Protein AF-Q95J66-F1 (afdb_monomer)

Mean predicted aligned error: 5.94 Å

Structure (mmCIF, N/CA/C/O backbone):
data_AF-Q95J66-F1
#
_entry.id   AF-Q95J66-F1
#
loop_
_atom_site.group_PDB
_atom_site.id
_atom_site.type_symbol
_atom_site.label_atom_id
_atom_site.label_alt_id
_atom_site.label_comp_id
_atom_site.label_asym_id
_atom_site.label_entity_id
_atom_site.label_seq_id
_atom_site.pdbx_PDB_ins_code
_atom_site.Cartn_x
_atom_site.Cartn_y
_atom_site.Cartn_z
_atom_site.occupancy
_atom_site.B_iso_or_equiv
_atom_site.auth_seq_id
_atom_site.auth_comp_id
_atom_site.auth_asym_id
_atom_site.auth_atom_id
_atom_site.pdbx_PDB_model_num
ATOM 1 N N . LEU A 1 1 ? 17.573 -0.914 -26.352 1.00 62.12 1 LEU A N 1
ATOM 2 C CA . LEU A 1 1 ? 16.795 0.221 -26.905 1.00 62.12 1 LEU A CA 1
ATOM 3 C C . LEU A 1 1 ? 17.050 1.435 -26.027 1.00 62.12 1 LEU A C 1
ATOM 5 O O . LEU A 1 1 ? 16.938 1.302 -24.814 1.00 62.12 1 LEU A O 1
ATOM 9 N N . ALA A 1 2 ? 17.442 2.569 -26.606 1.00 83.62 2 ALA A N 1
ATOM 10 C CA . ALA A 1 2 ? 17.633 3.803 -25.845 1.00 83.62 2 ALA A CA 1
ATOM 11 C C . ALA A 1 2 ? 16.271 4.420 -25.482 1.00 83.62 2 ALA A C 1
ATOM 13 O O . ALA A 1 2 ? 15.359 4.444 -26.312 1.00 83.62 2 ALA A O 1
ATOM 14 N N . ILE A 1 3 ? 16.127 4.905 -24.247 1.00 89.31 3 ILE A N 1
ATOM 15 C CA . ILE A 1 3 ? 14.929 5.631 -23.809 1.00 89.31 3 ILE A CA 1
ATOM 16 C C . ILE A 1 3 ? 15.025 7.053 -24.365 1.00 89.31 3 ILE A C 1
ATOM 18 O O . ILE A 1 3 ? 16.036 7.718 -24.169 1.00 89.31 3 ILE A O 1
ATOM 22 N N . ARG A 1 4 ? 13.987 7.513 -25.070 1.00 93.88 4 ARG A N 1
ATOM 23 C CA . ARG A 1 4 ? 13.959 8.864 -25.650 1.00 93.88 4 ARG A CA 1
ATOM 24 C C . ARG A 1 4 ? 13.928 9.928 -24.553 1.00 93.88 4 ARG A C 1
ATOM 26 O O . ARG A 1 4 ? 13.134 9.816 -23.618 1.00 93.88 4 ARG A O 1
ATOM 33 N N . ASP A 1 5 ? 14.686 11.006 -24.732 1.00 94.38 5 ASP A N 1
ATOM 34 C CA . ASP A 1 5 ? 14.752 12.111 -23.764 1.00 94.38 5 ASP A CA 1
ATOM 35 C C . ASP A 1 5 ? 13.394 12.768 -23.513 1.00 94.38 5 ASP A C 1
ATOM 37 O O . ASP A 1 5 ? 13.084 13.146 -22.387 1.00 94.38 5 ASP A O 1
ATOM 41 N N . THR A 1 6 ? 12.534 12.836 -24.532 1.00 96.19 6 THR A N 1
ATOM 42 C CA . THR A 1 6 ? 11.164 13.349 -24.390 1.00 96.19 6 THR A CA 1
ATOM 43 C C . THR A 1 6 ? 10.354 12.550 -23.370 1.00 96.19 6 THR A C 1
ATOM 45 O O . THR A 1 6 ? 9.636 13.134 -22.562 1.00 96.19 6 THR A O 1
ATOM 48 N N . PHE A 1 7 ? 10.512 11.224 -23.350 1.00 93.81 7 PHE A N 1
ATOM 49 C CA . PHE A 1 7 ? 9.848 10.354 -22.382 1.00 93.81 7 PHE A CA 1
ATOM 50 C C . PHE A 1 7 ? 10.452 10.500 -20.980 1.00 93.81 7 PHE A C 1
ATOM 52 O O . PHE A 1 7 ? 9.716 10.543 -19.992 1.00 93.81 7 PHE A O 1
ATOM 59 N N . VAL A 1 8 ? 11.781 10.628 -20.882 1.00 94.75 8 VAL A N 1
ATOM 60 C CA . VAL A 1 8 ? 12.471 10.881 -19.605 1.00 94.75 8 VAL A CA 1
ATOM 61 C C . VAL A 1 8 ? 12.013 12.207 -18.997 1.00 94.75 8 VAL A C 1
ATOM 63 O O . VAL A 1 8 ? 11.650 12.248 -17.822 1.00 94.75 8 VAL A O 1
ATOM 66 N N . ASN A 1 9 ? 11.979 13.273 -19.795 1.00 96.56 9 ASN A N 1
ATOM 67 C CA . ASN A 1 9 ? 11.576 14.603 -19.350 1.00 96.56 9 ASN A CA 1
ATOM 68 C C . ASN A 1 9 ? 10.106 14.625 -18.921 1.00 96.56 9 ASN A C 1
ATOM 70 O O . ASN A 1 9 ? 9.810 15.079 -17.819 1.00 96.56 9 ASN A O 1
ATOM 74 N N . ALA A 1 10 ? 9.202 14.045 -19.717 1.00 96.31 10 ALA A N 1
ATOM 75 C CA . ALA A 1 10 ? 7.792 13.934 -19.344 1.00 96.31 10 ALA A CA 1
ATOM 76 C C . ALA A 1 10 ? 7.600 13.152 -18.033 1.00 96.31 10 ALA A C 1
ATOM 78 O O . ALA A 1 10 ? 6.841 13.580 -17.166 1.00 96.31 10 ALA A O 1
ATOM 79 N N . SER A 1 11 ? 8.333 12.048 -17.847 1.00 95.44 11 SER A N 1
ATOM 80 C CA . SER A 1 11 ? 8.263 11.235 -16.624 1.00 95.44 11 SER A CA 1
ATOM 81 C C . SER A 1 11 ? 8.688 12.014 -15.376 1.00 95.44 11 SER A C 1
ATOM 83 O O . SER A 1 11 ? 8.063 11.890 -14.317 1.00 95.44 11 SER A O 1
ATOM 85 N N . ARG A 1 12 ? 9.727 12.849 -15.506 1.00 95.50 12 ARG A N 1
ATOM 86 C CA . ARG A 1 12 ? 10.222 13.700 -14.416 1.00 95.50 12 ARG A CA 1
ATOM 87 C C . ARG A 1 12 ? 9.241 14.816 -14.091 1.00 95.50 12 ARG A C 1
ATOM 89 O O . ARG A 1 12 ? 8.951 15.024 -12.921 1.00 95.50 12 ARG A O 1
ATOM 96 N N . THR A 1 13 ? 8.717 15.502 -15.103 1.00 97.06 13 THR A N 1
ATOM 97 C CA . THR A 1 13 ? 7.819 16.648 -14.910 1.00 97.06 13 THR A CA 1
ATOM 98 C C . THR A 1 13 ? 6.443 16.236 -14.387 1.00 97.06 13 THR A C 1
ATOM 100 O O . THR A 1 13 ? 5.906 16.917 -13.521 1.00 97.06 13 THR A O 1
ATOM 103 N N . LEU A 1 14 ? 5.869 15.139 -14.890 1.00 96.44 14 LEU A N 1
ATOM 104 C CA . LEU A 1 14 ? 4.497 14.737 -14.554 1.00 96.44 14 LEU A CA 1
ATOM 105 C C . LEU A 1 14 ? 4.411 13.848 -13.311 1.00 96.44 14 LEU A C 1
ATOM 107 O O . LEU A 1 14 ? 3.422 13.910 -12.586 1.00 96.44 14 LEU A O 1
ATOM 111 N N . TYR A 1 15 ? 5.427 13.016 -13.068 1.00 93.81 15 TYR A N 1
ATOM 112 C CA . TYR A 1 15 ? 5.373 11.976 -12.034 1.00 93.81 15 TYR A CA 1
ATOM 113 C C . TYR A 1 15 ? 6.523 12.051 -11.027 1.00 93.81 15 TYR A C 1
ATOM 115 O O . TYR A 1 15 ? 6.644 11.160 -10.188 1.00 93.81 15 TYR A O 1
ATOM 123 N N . SER A 1 16 ? 7.400 13.060 -11.118 1.00 92.50 16 SER A N 1
ATOM 124 C CA . SER A 1 16 ? 8.613 13.163 -10.289 1.00 92.50 16 SER A CA 1
ATOM 125 C C . SER A 1 16 ? 9.462 11.885 -10.320 1.00 92.50 16 SER A C 1
ATOM 127 O O . SER A 1 16 ? 10.111 11.520 -9.341 1.00 92.50 16 SER A O 1
ATOM 129 N N . SER A 1 17 ? 9.443 11.178 -11.454 1.00 91.31 17 SER A N 1
ATOM 130 C CA . SER A 1 17 ? 10.071 9.868 -11.619 1.00 91.31 17 SER A CA 1
ATOM 131 C C . SER A 1 17 ? 11.042 9.870 -12.797 1.00 91.31 17 SER A C 1
ATOM 133 O O . SER A 1 17 ? 10.915 10.654 -13.733 1.00 91.31 17 SER A O 1
ATOM 135 N N . SER A 1 18 ? 12.036 8.984 -12.766 1.00 90.69 18 SER A N 1
ATOM 136 C CA . SER A 1 18 ? 12.946 8.779 -13.894 1.00 90.69 18 SER A CA 1
ATOM 137 C C . SER A 1 18 ? 12.903 7.306 -14.291 1.00 90.69 18 SER A C 1
ATOM 139 O O . SER A 1 18 ? 13.129 6.460 -13.418 1.00 90.69 18 SER A O 1
ATOM 141 N N . PRO A 1 19 ? 12.660 6.980 -15.575 1.00 92.88 19 PRO A N 1
ATOM 142 C CA . PRO A 1 19 ? 12.745 5.610 -16.062 1.00 92.88 19 PRO A CA 1
ATOM 143 C C . PRO A 1 19 ? 14.111 5.000 -15.739 1.00 92.88 19 PRO A C 1
ATOM 145 O O . PRO A 1 19 ? 15.133 5.693 -15.776 1.00 92.88 19 PRO A O 1
ATOM 148 N N . ARG A 1 20 ? 14.130 3.701 -15.435 1.00 90.38 20 ARG A N 1
ATOM 149 C CA . ARG A 1 20 ? 15.357 2.926 -15.228 1.00 90.38 20 ARG A CA 1
ATOM 150 C C . ARG A 1 20 ? 15.428 1.800 -16.245 1.00 90.38 20 ARG A C 1
ATOM 152 O O . ARG A 1 20 ? 14.434 1.127 -16.498 1.00 90.38 20 ARG A O 1
ATOM 159 N N . VAL A 1 21 ? 16.609 1.615 -16.823 1.00 91.12 21 VAL A N 1
ATOM 160 C CA . VAL A 1 21 ? 16.875 0.517 -17.753 1.00 91.12 21 VAL A CA 1
ATOM 161 C C . VAL A 1 21 ? 17.044 -0.767 -16.948 1.00 91.12 21 VAL A C 1
ATOM 163 O O . VAL A 1 21 ? 17.803 -0.795 -15.980 1.00 91.12 21 VAL A O 1
ATOM 166 N N . LEU A 1 22 ? 16.324 -1.810 -17.349 1.00 89.88 22 LEU A N 1
ATOM 167 C CA . LEU A 1 22 ? 16.489 -3.155 -16.814 1.00 89.88 22 LEU A CA 1
ATOM 168 C C . LEU A 1 22 ? 17.627 -3.877 -17.547 1.00 89.88 22 LEU A C 1
ATOM 170 O O . LEU A 1 22 ? 17.866 -3.646 -18.733 1.00 89.88 22 LEU A O 1
ATOM 174 N N . SER A 1 23 ? 18.324 -4.753 -16.831 1.00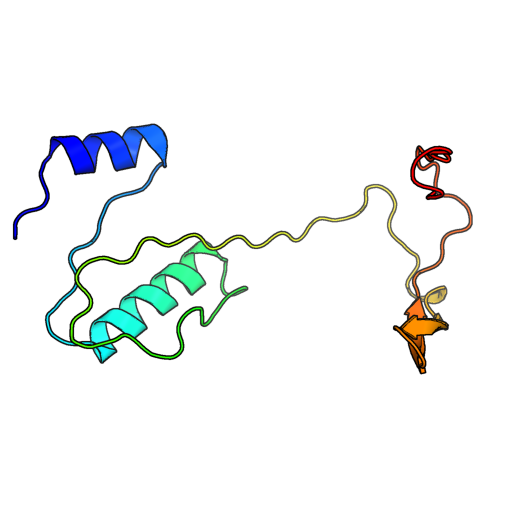 90.19 23 SER A N 1
ATOM 175 C CA . SER A 1 23 ? 19.330 -5.652 -17.399 1.00 90.19 23 SER A CA 1
ATOM 176 C C . SER A 1 23 ? 18.671 -6.851 -18.097 1.00 90.19 23 SER A C 1
ATOM 178 O O . SER A 1 23 ? 17.451 -7.006 -18.077 1.00 90.19 23 SER A O 1
ATOM 180 N N . ASN A 1 24 ? 19.468 -7.735 -18.693 1.00 89.50 24 ASN A N 1
ATOM 181 C CA . ASN A 1 24 ? 18.993 -9.025 -19.207 1.00 89.50 24 ASN A CA 1
ATOM 182 C C . ASN A 1 24 ? 18.869 -10.111 -18.118 1.00 89.50 24 ASN A C 1
ATOM 184 O O . ASN A 1 24 ? 18.463 -11.228 -18.427 1.00 89.50 24 ASN A O 1
ATOM 188 N N . ASN A 1 25 ? 19.217 -9.806 -16.864 1.00 93.56 25 ASN A N 1
ATOM 189 C CA . ASN A 1 25 ? 19.112 -10.727 -15.740 1.00 93.56 25 ASN A CA 1
ATOM 190 C C . ASN A 1 25 ? 17.824 -10.443 -14.953 1.00 93.56 25 ASN A C 1
ATOM 192 O O . ASN A 1 25 ? 17.691 -9.400 -14.307 1.00 93.56 25 ASN A O 1
ATOM 196 N N . SER A 1 26 ? 16.876 -11.381 -15.012 1.00 94.31 26 SER A N 1
ATOM 197 C CA . SER A 1 26 ? 15.565 -11.213 -14.382 1.00 94.31 26 SER A CA 1
ATOM 198 C C . SER A 1 26 ? 15.638 -11.127 -12.858 1.00 94.31 26 SER A C 1
ATOM 200 O O . SER A 1 26 ? 14.948 -10.299 -12.267 1.00 94.31 26 SER A O 1
ATOM 202 N N . ASP A 1 27 ? 16.521 -11.902 -12.228 1.00 95.19 27 ASP A N 1
ATOM 203 C CA . ASP A 1 27 ? 16.674 -11.918 -10.772 1.00 95.19 27 ASP A CA 1
ATOM 204 C C . ASP A 1 27 ? 17.267 -10.597 -10.272 1.00 95.19 27 ASP A C 1
ATOM 206 O O . ASP A 1 27 ? 16.751 -9.994 -9.330 1.00 95.19 27 ASP A O 1
ATOM 210 N N . ALA A 1 28 ? 18.277 -10.075 -10.974 1.00 94.88 28 ALA A N 1
ATOM 211 C CA . ALA A 1 28 ? 18.854 -8.766 -10.666 1.00 94.88 28 ALA A CA 1
ATOM 212 C C . ALA A 1 28 ? 17.825 -7.632 -10.835 1.00 94.88 28 ALA A C 1
ATOM 214 O O . ALA A 1 28 ? 17.777 -6.691 -10.043 1.00 94.88 28 ALA A O 1
ATOM 215 N N . ASN A 1 29 ? 16.969 -7.717 -11.858 1.00 95.25 29 ASN A N 1
ATOM 216 C CA . ASN A 1 29 ? 15.895 -6.749 -12.075 1.00 95.25 29 ASN A CA 1
ATOM 217 C C . ASN A 1 29 ? 14.809 -6.843 -10.993 1.00 95.25 29 ASN A C 1
ATOM 219 O O . ASN A 1 29 ? 14.312 -5.814 -10.534 1.00 95.25 29 ASN A O 1
ATOM 223 N N . LEU A 1 30 ? 14.448 -8.059 -10.579 1.00 96.25 30 LEU A N 1
ATOM 224 C CA . LEU A 1 30 ? 13.494 -8.314 -9.505 1.00 96.25 30 LEU A CA 1
ATOM 225 C C . LEU A 1 30 ? 13.987 -7.722 -8.180 1.00 96.25 30 LEU A C 1
ATOM 227 O O . LEU A 1 30 ? 13.241 -7.012 -7.501 1.00 96.25 30 LEU A O 1
ATOM 231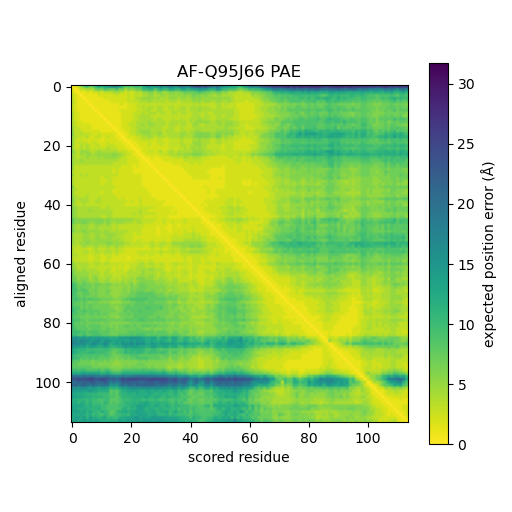 N N . GLU A 1 31 ? 15.252 -7.968 -7.839 1.00 96.56 31 GLU A N 1
ATOM 232 C CA . GLU A 1 31 ? 15.900 -7.393 -6.661 1.00 96.56 31 GLU A CA 1
ATOM 233 C C . GLU A 1 31 ? 15.937 -5.862 -6.738 1.00 96.56 31 GLU A C 1
ATOM 235 O O . GLU A 1 31 ? 15.563 -5.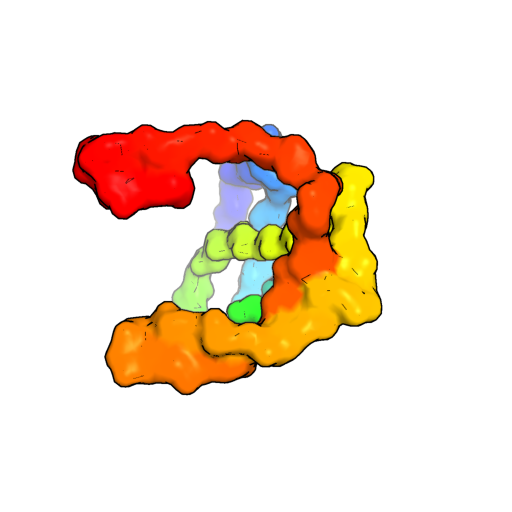183 -5.778 1.00 96.56 31 GLU A O 1
ATOM 240 N N . LEU A 1 32 ? 16.304 -5.303 -7.897 1.00 95.31 32 LEU A N 1
ATOM 241 C CA . LEU A 1 32 ? 16.324 -3.859 -8.133 1.00 95.31 32 LEU A CA 1
ATOM 242 C C . LEU A 1 32 ? 14.946 -3.224 -7.907 1.00 95.31 32 LEU A C 1
ATOM 244 O O . LEU A 1 32 ? 14.852 -2.186 -7.245 1.00 95.31 32 LEU A O 1
ATOM 248 N N . ILE A 1 33 ? 13.883 -3.834 -8.438 1.00 95.69 33 ILE A N 1
ATOM 249 C CA . ILE A 1 33 ? 12.512 -3.330 -8.304 1.00 95.69 33 ILE A CA 1
ATOM 250 C C . ILE A 1 33 ? 12.066 -3.390 -6.841 1.00 95.69 33 ILE A C 1
ATOM 252 O O . ILE A 1 33 ? 11.645 -2.371 -6.295 1.00 95.69 33 ILE A O 1
ATOM 256 N N . ASN A 1 34 ? 12.195 -4.546 -6.183 1.00 97.38 34 ASN A N 1
ATOM 257 C CA . ASN A 1 34 ? 11.765 -4.714 -4.792 1.00 97.38 34 ASN A CA 1
ATOM 258 C C . ASN A 1 34 ? 12.564 -3.825 -3.829 1.00 97.38 34 ASN A C 1
ATOM 260 O O . ASN A 1 34 ? 11.974 -3.197 -2.954 1.00 97.38 34 ASN A O 1
ATOM 264 N N . THR A 1 35 ? 13.873 -3.671 -4.044 1.00 96.12 35 THR A N 1
ATOM 265 C CA . THR A 1 35 ? 14.717 -2.744 -3.270 1.00 96.12 35 THR A CA 1
ATOM 266 C C . THR A 1 35 ? 14.261 -1.299 -3.445 1.00 96.12 35 THR A C 1
ATOM 268 O O . THR A 1 35 ? 14.171 -0.543 -2.474 1.00 96.12 35 THR A O 1
ATOM 271 N N . TRP A 1 36 ? 13.937 -0.892 -4.677 1.00 93.62 36 TRP A N 1
ATOM 272 C CA . TRP A 1 36 ? 13.396 0.439 -4.934 1.00 93.62 36 TRP A CA 1
ATOM 273 C C . TRP A 1 36 ? 12.043 0.633 -4.237 1.00 93.62 36 TRP A C 1
ATOM 275 O O . TRP A 1 36 ? 11.851 1.660 -3.586 1.00 93.62 36 TRP A O 1
ATOM 285 N N . VAL A 1 37 ? 11.130 -0.342 -4.301 1.00 95.25 37 VAL A N 1
ATOM 286 C CA . VAL A 1 37 ? 9.826 -0.267 -3.618 1.00 95.25 37 VAL A CA 1
ATOM 287 C C . VAL A 1 37 ? 10.007 -0.166 -2.106 1.00 95.25 37 VAL A C 1
ATOM 289 O O . VAL A 1 37 ? 9.433 0.727 -1.480 1.00 95.25 37 VAL A O 1
ATOM 292 N N . ALA A 1 38 ? 10.848 -1.017 -1.523 1.00 96.69 38 ALA A N 1
ATOM 293 C CA . ALA A 1 38 ? 11.144 -1.007 -0.099 1.00 96.69 38 ALA A CA 1
ATOM 294 C C . ALA A 1 38 ? 11.674 0.361 0.338 1.00 96.69 38 ALA A C 1
ATOM 296 O O . ALA A 1 38 ? 11.137 0.969 1.264 1.00 96.69 38 ALA A O 1
ATOM 297 N N . LYS A 1 39 ? 12.639 0.923 -0.396 1.00 93.75 39 LYS A N 1
ATOM 298 C CA . LYS A 1 39 ? 13.173 2.259 -0.110 1.00 93.75 39 LYS A CA 1
ATOM 299 C C . LYS A 1 39 ? 12.097 3.348 -0.180 1.00 93.75 39 LYS A C 1
ATOM 301 O O . LYS A 1 39 ? 12.004 4.162 0.733 1.00 93.75 39 LYS A O 1
ATOM 306 N N . ASN A 1 40 ? 11.281 3.367 -1.234 1.00 91.12 40 ASN A N 1
ATOM 307 C CA . ASN A 1 40 ? 10.272 4.418 -1.439 1.00 91.12 40 ASN A CA 1
ATOM 308 C C . ASN A 1 40 ? 9.045 4.273 -0.529 1.00 91.12 40 ASN A C 1
ATOM 310 O O . ASN A 1 40 ? 8.274 5.215 -0.377 1.00 91.12 40 ASN A O 1
ATOM 314 N N . THR A 1 41 ? 8.879 3.118 0.109 1.00 94.31 41 THR A N 1
ATOM 315 C CA . THR A 1 41 ? 7.787 2.852 1.052 1.00 94.31 41 THR A CA 1
ATOM 316 C C . THR A 1 41 ? 8.276 2.767 2.496 1.00 94.31 41 THR A C 1
ATOM 318 O O . 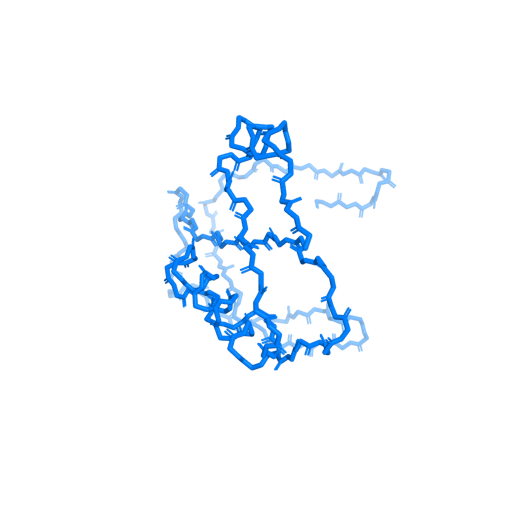THR A 1 41 ? 7.536 2.309 3.363 1.00 94.31 41 THR A O 1
ATOM 321 N N . ASN A 1 42 ? 9.510 3.200 2.791 1.00 93.81 42 ASN A N 1
ATOM 322 C CA . ASN A 1 42 ? 10.128 3.097 4.120 1.00 93.81 42 ASN A CA 1
ATOM 323 C C . ASN A 1 42 ? 10.040 1.674 4.711 1.00 93.81 42 ASN A C 1
ATOM 325 O O . ASN A 1 42 ? 9.700 1.484 5.881 1.00 93.81 42 ASN A O 1
ATOM 329 N N . ASN A 1 43 ? 10.308 0.673 3.871 1.00 96.00 43 ASN A N 1
ATOM 330 C CA . ASN A 1 43 ? 10.237 -0.763 4.144 1.00 96.00 43 ASN A CA 1
ATOM 331 C C . ASN A 1 43 ? 8.852 -1.272 4.571 1.00 96.00 43 ASN A C 1
ATOM 333 O O . ASN A 1 43 ? 8.736 -2.360 5.131 1.00 96.00 43 ASN A O 1
ATOM 337 N N . LYS A 1 44 ? 7.786 -0.506 4.316 1.00 96.25 44 LYS A N 1
ATOM 338 C CA . LYS A 1 44 ? 6.408 -0.940 4.590 1.00 96.25 44 LYS A CA 1
ATOM 339 C C . LYS A 1 44 ? 5.869 -1.875 3.519 1.00 96.25 44 LYS A C 1
ATOM 341 O O . LYS A 1 44 ? 5.002 -2.688 3.817 1.00 96.25 44 LYS A O 1
ATOM 346 N N . ILE A 1 45 ? 6.421 -1.791 2.311 1.00 95.81 45 ILE A N 1
ATOM 347 C CA . ILE A 1 45 ? 6.262 -2.782 1.251 1.00 95.81 45 ILE A CA 1
ATOM 348 C C . ILE A 1 45 ? 7.671 -3.265 0.906 1.00 95.81 45 ILE A C 1
ATOM 350 O O . ILE A 1 45 ? 8.381 -2.627 0.138 1.00 95.81 45 ILE A O 1
ATOM 354 N N . SER A 1 46 ? 8.115 -4.354 1.531 1.00 93.62 46 SER A N 1
ATOM 355 C CA . SER A 1 46 ? 9.467 -4.899 1.326 1.00 93.62 46 SER A CA 1
ATOM 356 C C . SER A 1 46 ? 9.598 -5.696 0.028 1.00 93.62 46 SER A C 1
ATOM 358 O O . SER A 1 46 ? 10.672 -5.746 -0.567 1.00 93.62 46 SER A O 1
ATOM 360 N N . ARG A 1 47 ? 8.501 -6.310 -0.418 1.00 94.38 47 ARG A N 1
ATOM 361 C CA . ARG A 1 47 ? 8.428 -7.102 -1.642 1.00 94.38 47 ARG A CA 1
ATOM 362 C C . ARG A 1 47 ? 7.099 -6.830 -2.327 1.00 94.38 47 ARG A C 1
ATOM 364 O O . ARG A 1 47 ? 6.049 -6.997 -1.716 1.00 94.38 47 ARG A O 1
ATOM 371 N N . LEU A 1 48 ? 7.165 -6.383 -3.574 1.00 95.06 48 LEU A N 1
ATOM 372 C CA . LEU A 1 48 ? 5.996 -6.146 -4.415 1.00 95.06 48 LEU A CA 1
ATOM 373 C C . LEU A 1 48 ? 5.846 -7.219 -5.489 1.00 95.06 48 LEU A C 1
ATOM 375 O O . LEU A 1 48 ? 4.731 -7.631 -5.784 1.00 95.06 48 LEU A O 1
ATOM 379 N N . LEU A 1 49 ? 6.963 -7.642 -6.083 1.00 95.19 49 LEU A N 1
ATOM 380 C CA . LEU A 1 49 ? 6.989 -8.682 -7.103 1.00 95.19 49 LEU A CA 1
ATOM 381 C C . LEU A 1 49 ? 7.641 -9.941 -6.538 1.00 95.19 49 LEU A C 1
ATOM 383 O O . LEU A 1 49 ? 8.705 -9.883 -5.913 1.00 95.19 49 LEU A O 1
ATOM 387 N N . ASP A 1 50 ? 7.024 -11.090 -6.797 1.00 95.19 50 ASP A N 1
ATOM 388 C CA . ASP A 1 50 ? 7.592 -12.384 -6.424 1.00 95.19 50 ASP A CA 1
ATOM 389 C C . ASP A 1 50 ? 8.516 -12.959 -7.495 1.00 95.19 50 ASP A C 1
ATOM 391 O O . ASP A 1 50 ? 9.492 -13.621 -7.152 1.00 95.19 50 ASP A O 1
ATOM 395 N N . SER A 1 51 ? 8.239 -12.664 -8.765 1.00 95.19 51 SER A N 1
ATOM 396 C CA . SER A 1 51 ? 9.039 -13.052 -9.925 1.00 95.19 51 SER A CA 1
ATOM 397 C C . SER A 1 51 ? 8.938 -11.985 -11.016 1.00 95.19 51 SER A C 1
ATOM 399 O O . SER A 1 51 ? 8.046 -11.132 -10.983 1.00 95.19 51 SER A O 1
ATOM 401 N N . LEU A 1 52 ? 9.860 -12.028 -11.977 1.00 94.69 52 LEU A N 1
ATOM 402 C CA . LEU A 1 52 ? 9.828 -11.189 -13.169 1.00 94.69 52 LEU A CA 1
ATOM 403 C C . LEU A 1 52 ? 10.014 -12.085 -14.410 1.00 94.69 52 LEU A C 1
ATOM 405 O O . LEU A 1 52 ? 10.994 -12.833 -14.463 1.00 94.69 52 LEU A O 1
ATOM 409 N N . PRO A 1 53 ? 9.103 -12.062 -15.399 1.00 92.62 53 PRO A N 1
ATOM 410 C CA . PRO A 1 53 ? 9.270 -12.822 -16.639 1.00 92.62 53 PRO A CA 1
ATOM 411 C C . PRO A 1 53 ? 10.511 -12.385 -17.428 1.00 92.62 53 PRO A C 1
ATOM 413 O O . PRO A 1 53 ? 10.791 -11.188 -17.534 1.00 92.62 53 PRO A O 1
ATOM 416 N N . SER A 1 54 ? 11.242 -13.334 -18.019 1.00 88.62 54 SER A N 1
ATOM 417 C CA . SER A 1 54 ? 12.497 -13.066 -18.747 1.00 88.62 54 SER A CA 1
ATOM 418 C C . SER A 1 54 ? 12.302 -12.270 -20.042 1.00 88.62 54 SER A C 1
ATOM 420 O O . SER A 1 54 ? 13.226 -11.622 -20.535 1.00 88.62 54 SER A O 1
ATOM 422 N N . ASP A 1 55 ? 11.092 -12.275 -20.592 1.00 90.56 55 ASP A N 1
ATOM 423 C CA . ASP A 1 55 ? 10.698 -11.511 -21.769 1.00 90.56 55 ASP A CA 1
ATOM 424 C C . ASP A 1 55 ? 10.162 -10.106 -21.437 1.00 90.56 55 ASP A C 1
ATOM 426 O O . ASP A 1 55 ? 9.835 -9.349 -22.354 1.00 90.56 55 ASP A O 1
ATOM 430 N N . THR A 1 56 ? 10.155 -9.702 -20.160 1.00 91.25 56 THR A N 1
ATOM 431 C CA . THR A 1 56 ? 9.713 -8.368 -19.728 1.00 91.25 56 THR A CA 1
ATOM 432 C C . THR A 1 56 ? 10.451 -7.266 -20.490 1.00 91.25 56 THR A C 1
ATOM 434 O O . THR A 1 56 ? 11.681 -7.200 -20.509 1.00 91.25 56 THR A O 1
ATOM 437 N N . ARG A 1 57 ? 9.690 -6.364 -21.120 1.00 88.81 57 ARG A N 1
ATOM 438 C CA . ARG A 1 57 ? 10.228 -5.201 -21.854 1.00 88.81 57 ARG A CA 1
ATOM 439 C C . ARG A 1 57 ? 10.051 -3.880 -21.113 1.00 88.81 57 ARG A C 1
ATOM 441 O O . ARG A 1 57 ? 10.847 -2.966 -21.307 1.00 88.81 57 ARG A O 1
ATOM 448 N N . LEU A 1 58 ? 9.015 -3.777 -20.285 1.00 91.19 58 LEU A N 1
ATOM 449 C CA . LEU A 1 58 ? 8.672 -2.578 -19.533 1.00 91.19 58 LEU A CA 1
ATOM 450 C C . LEU A 1 58 ? 7.932 -2.978 -18.258 1.00 91.19 58 LEU A C 1
ATOM 452 O O . LEU A 1 58 ? 7.067 -3.849 -18.296 1.00 91.19 58 LEU A O 1
ATOM 456 N N . VAL A 1 59 ? 8.234 -2.292 -17.158 1.00 92.88 59 VAL A N 1
ATOM 457 C CA . VAL A 1 59 ? 7.463 -2.364 -15.915 1.00 92.88 59 VAL A CA 1
ATOM 458 C C . VAL A 1 59 ? 6.996 -0.955 -15.578 1.00 92.88 59 VAL A C 1
ATOM 460 O O . VAL A 1 59 ? 7.819 -0.061 -15.379 1.00 92.88 59 VAL A O 1
ATOM 463 N N . LEU A 1 60 ? 5.679 -0.759 -15.517 1.00 93.25 60 LEU A N 1
ATOM 464 C CA . LEU A 1 60 ? 5.078 0.425 -14.910 1.00 93.25 60 LEU A CA 1
ATOM 465 C C . LEU A 1 60 ? 4.675 0.073 -13.479 1.00 93.25 60 LEU A C 1
ATOM 467 O O . LEU A 1 60 ? 4.005 -0.929 -13.246 1.00 93.25 60 LEU A O 1
ATOM 471 N N . LEU A 1 61 ? 5.103 0.893 -12.527 1.00 92.00 61 LEU A N 1
ATOM 472 C CA . LEU A 1 61 ? 5.062 0.580 -11.106 1.00 92.00 61 LEU A CA 1
ATOM 473 C C . LEU A 1 61 ? 4.510 1.762 -10.311 1.00 92.00 61 LEU A C 1
ATOM 475 O O . LEU A 1 61 ? 4.956 2.892 -10.490 1.00 92.00 61 LEU A O 1
ATOM 479 N N . ASN A 1 62 ? 3.611 1.472 -9.373 1.00 91.62 62 ASN A N 1
ATOM 480 C CA . ASN A 1 62 ? 3.209 2.381 -8.309 1.00 91.62 62 ASN A CA 1
ATOM 481 C C . ASN A 1 62 ? 3.092 1.603 -6.988 1.00 91.62 62 ASN A C 1
ATOM 483 O 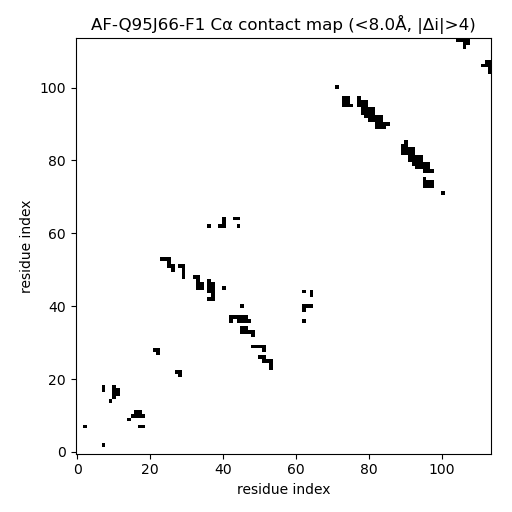O . ASN A 1 62 ? 2.504 0.524 -6.962 1.00 91.62 62 ASN A O 1
ATOM 487 N N . ALA A 1 63 ? 3.637 2.147 -5.902 1.00 90.81 63 ALA A N 1
ATOM 488 C CA . ALA A 1 63 ? 3.574 1.549 -4.571 1.00 90.81 63 ALA A CA 1
ATOM 489 C C . ALA A 1 63 ? 3.295 2.643 -3.536 1.00 90.81 63 ALA A C 1
ATOM 491 O O . ALA A 1 63 ? 4.088 3.569 -3.377 1.00 90.81 63 ALA A O 1
ATOM 492 N N . ILE A 1 64 ? 2.161 2.538 -2.839 1.00 90.50 64 ILE A N 1
ATOM 493 C CA . ILE A 1 64 ? 1.678 3.558 -1.901 1.00 90.50 64 ILE A CA 1
ATOM 494 C C . ILE A 1 64 ? 1.464 2.918 -0.532 1.00 90.50 64 ILE A C 1
ATOM 496 O O . ILE A 1 64 ? 0.775 1.907 -0.411 1.00 90.50 64 ILE A O 1
ATOM 500 N N . TYR A 1 65 ? 2.017 3.542 0.508 1.00 89.50 65 TYR A N 1
ATOM 501 C CA . TYR A 1 65 ? 1.757 3.197 1.902 1.00 89.50 65 TYR A CA 1
ATOM 502 C C . 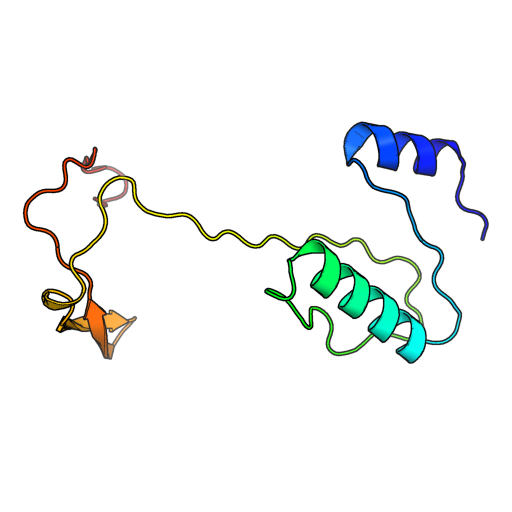TYR A 1 65 ? 1.167 4.402 2.633 1.00 89.50 65 TYR A C 1
ATOM 504 O O . TYR A 1 65 ? 1.768 5.476 2.655 1.00 89.50 65 TYR A O 1
ATOM 512 N N . LEU A 1 66 ? 0.013 4.206 3.272 1.00 92.25 66 LEU A N 1
ATOM 513 C CA . LEU A 1 66 ? -0.626 5.214 4.107 1.00 92.25 66 LEU A CA 1
ATOM 514 C C . LEU A 1 66 ? -0.678 4.733 5.555 1.00 92.25 66 LEU A C 1
ATOM 516 O O . LEU A 1 66 ? -1.264 3.700 5.866 1.00 92.25 66 LEU A O 1
ATOM 520 N N . SER A 1 67 ? -0.110 5.535 6.450 1.00 91.44 67 SER A N 1
ATOM 521 C CA . SER A 1 67 ? -0.245 5.370 7.893 1.00 91.44 67 SER A CA 1
ATOM 522 C C . SER A 1 67 ? -0.492 6.730 8.512 1.00 91.44 67 SER A C 1
AT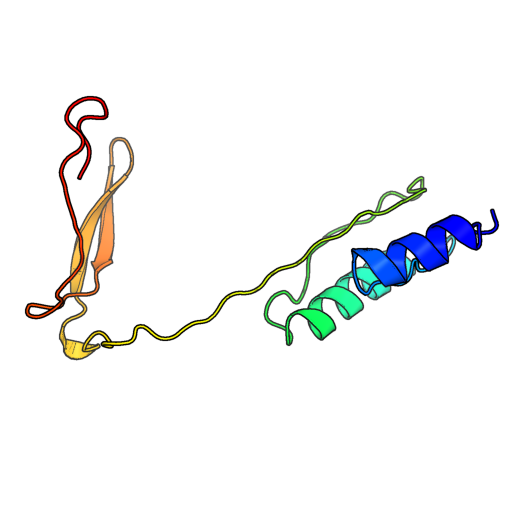OM 524 O O . SER A 1 67 ? 0.434 7.518 8.698 1.00 91.44 67 SER A O 1
ATOM 526 N N . ALA A 1 68 ? -1.750 6.993 8.833 1.00 93.88 68 ALA A N 1
ATOM 527 C CA . ALA A 1 68 ? -2.192 8.245 9.417 1.00 93.88 68 ALA A CA 1
ATOM 528 C C . ALA A 1 68 ? -2.801 8.002 10.798 1.00 93.88 68 ALA A C 1
ATOM 530 O O . ALA A 1 68 ? -3.358 6.940 11.080 1.00 93.88 68 ALA A O 1
ATOM 531 N N . LYS A 1 69 ? -2.699 9.008 11.666 1.00 94.06 69 LYS A N 1
ATOM 532 C CA . LYS A 1 69 ? -3.389 9.012 12.955 1.00 94.06 69 LYS A CA 1
ATOM 533 C C . LYS A 1 69 ? -4.748 9.672 12.785 1.00 94.06 69 LYS A C 1
ATOM 535 O O . LYS A 1 69 ? -4.853 10.730 12.167 1.00 94.06 69 LYS A O 1
ATOM 540 N N . TRP A 1 70 ? -5.771 9.084 13.392 1.00 91.12 70 TRP A N 1
ATOM 541 C CA . TRP A 1 70 ? -7.035 9.780 13.597 1.00 91.12 70 TRP A CA 1
ATOM 542 C C . TRP A 1 70 ? -6.803 11.039 14.437 1.00 91.12 70 TRP A C 1
ATOM 544 O O . TRP A 1 70 ? -6.030 11.005 15.396 1.00 91.12 70 TRP A O 1
ATOM 554 N N . LYS A 1 71 ? -7.494 12.139 14.104 1.00 89.25 71 LYS A N 1
ATOM 555 C CA . LYS A 1 71 ? -7.456 13.384 14.895 1.00 89.25 71 LYS A CA 1
ATOM 556 C C . LYS A 1 71 ? -7.858 13.126 16.349 1.00 89.25 71 LYS A C 1
ATOM 558 O O . LYS A 1 71 ? -7.241 13.655 17.267 1.00 89.25 71 LYS A O 1
ATOM 563 N N . THR A 1 72 ? -8.873 12.291 16.545 1.00 89.69 72 THR A N 1
ATOM 564 C CA . THR A 1 72 ? -9.248 11.753 17.851 1.00 89.69 72 THR A CA 1
ATOM 565 C C . THR A 1 72 ? -8.892 1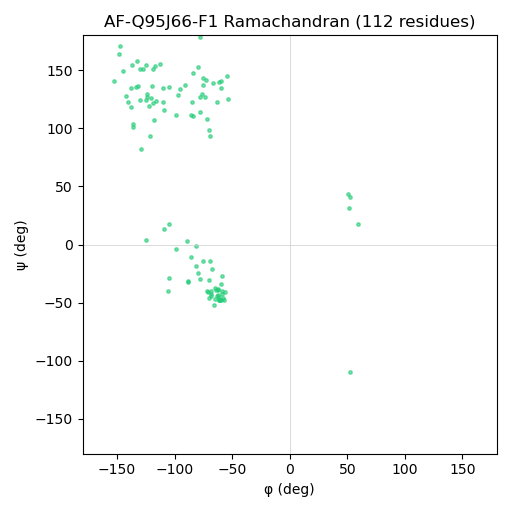0.272 17.848 1.00 89.69 72 THR A C 1
ATOM 567 O O . THR A 1 72 ? -9.409 9.510 17.045 1.00 89.69 72 THR A O 1
ATOM 570 N N . THR A 1 73 ? -7.961 9.838 18.689 1.00 91.50 73 THR A N 1
ATOM 571 C CA . THR A 1 73 ? -7.540 8.431 18.709 1.00 91.50 73 THR A CA 1
ATOM 572 C C . THR A 1 73 ? -8.537 7.560 19.474 1.00 91.50 73 THR A C 1
ATOM 574 O O . THR A 1 73 ? -9.237 8.022 20.377 1.00 91.50 73 THR A O 1
ATOM 577 N N . PHE A 1 74 ? -8.607 6.277 19.117 1.00 93.19 74 PHE A N 1
ATOM 578 C CA . PHE A 1 74 ? -9.355 5.291 19.894 1.00 93.19 74 PHE A CA 1
ATOM 579 C C . PHE A 1 74 ? -8.583 4.928 21.166 1.00 93.19 74 PHE A C 1
ATOM 581 O O . PHE A 1 74 ? -7.357 4.829 21.140 1.00 93.19 74 PHE A O 1
ATOM 588 N N . ASP A 1 75 ? -9.303 4.709 22.266 1.00 93.94 75 ASP A N 1
ATOM 589 C CA . ASP A 1 75 ? -8.733 4.165 23.501 1.00 93.94 75 ASP A CA 1
ATOM 590 C C . ASP A 1 75 ? -8.545 2.647 23.334 1.00 93.94 75 ASP A C 1
ATOM 592 O O . ASP A 1 75 ? -9.550 1.933 23.233 1.00 93.94 75 ASP A O 1
ATOM 596 N N . PRO A 1 76 ? -7.304 2.121 23.329 1.00 95.12 76 PRO A N 1
ATOM 597 C CA . PRO A 1 76 ? -7.059 0.694 23.128 1.00 95.12 76 PRO A CA 1
ATOM 598 C C . PRO A 1 76 ? -7.750 -0.196 24.168 1.00 95.12 76 PRO A C 1
ATOM 600 O O . PRO A 1 76 ? -8.111 -1.326 23.854 1.00 95.12 76 PRO A O 1
ATOM 603 N N . LYS A 1 77 ? -8.009 0.310 25.386 1.00 96.44 77 LYS A N 1
ATOM 604 C CA . LYS A 1 77 ? -8.721 -0.434 26.445 1.00 96.44 77 LYS A CA 1
ATOM 605 C C . LYS A 1 77 ? -10.201 -0.661 26.123 1.00 96.44 77 LYS A C 1
ATOM 607 O O . LYS A 1 77 ? -10.871 -1.448 26.793 1.00 96.44 77 LYS A O 1
ATOM 612 N N . LYS A 1 78 ? -10.734 0.054 25.129 1.00 95.19 78 LYS A N 1
ATOM 613 C CA . LYS A 1 78 ? -12.116 -0.076 24.654 1.00 95.19 78 LYS A CA 1
ATOM 614 C C . LYS A 1 78 ? -12.235 -0.939 23.402 1.00 95.19 78 LYS A C 1
ATOM 616 O O . LYS A 1 78 ? -13.360 -1.201 22.987 1.00 95.19 78 LYS A O 1
ATOM 621 N N . THR A 1 79 ? -11.122 -1.401 22.834 1.00 97.06 79 THR A N 1
ATOM 622 C CA . THR A 1 79 ? -11.132 -2.379 21.744 1.00 97.06 79 THR A CA 1
ATOM 623 C C . THR A 1 79 ? -11.507 -3.753 22.293 1.00 97.06 79 THR A C 1
ATOM 625 O O . THR A 1 79 ? -10.904 -4.222 23.259 1.00 97.06 79 THR A O 1
ATOM 628 N N . ARG A 1 80 ? -12.519 -4.398 21.705 1.00 97.56 80 ARG A N 1
ATOM 629 C CA . ARG A 1 80 ? -13.042 -5.699 22.162 1.00 97.56 80 ARG A CA 1
ATOM 630 C C . ARG A 1 80 ? -13.314 -6.619 20.980 1.00 97.56 80 ARG A C 1
ATOM 632 O O . ARG A 1 80 ? -13.536 -6.148 19.871 1.00 97.56 80 ARG A O 1
ATOM 639 N N . MET A 1 81 ? -13.279 -7.930 21.218 1.00 98.25 81 MET A N 1
ATOM 640 C CA . MET A 1 81 ? -13.639 -8.919 20.201 1.00 98.25 81 MET A CA 1
ATOM 641 C C . MET A 1 81 ? -15.151 -8.901 19.981 1.00 98.25 81 MET A C 1
ATOM 643 O O . MET A 1 81 ? -15.892 -9.391 20.830 1.00 98.25 81 MET A O 1
ATOM 647 N N . GLU A 1 82 ? -15.588 -8.371 18.844 1.00 97.81 82 GLU A N 1
ATOM 648 C CA . GLU A 1 82 ? -17.001 -8.250 18.478 1.00 97.81 82 GLU A CA 1
ATOM 649 C C . GLU A 1 82 ? -17.316 -9.070 17.217 1.00 97.81 82 GLU A C 1
ATOM 651 O O . GLU A 1 82 ? -16.417 -9.303 16.399 1.00 97.81 82 GLU A O 1
ATOM 656 N N . PRO A 1 83 ? -18.571 -9.517 17.034 1.00 97.94 83 PRO A N 1
ATOM 657 C CA . PRO A 1 83 ? -19.010 -10.171 15.805 1.00 97.94 83 PRO A CA 1
ATOM 658 C C . PRO A 1 83 ? -18.856 -9.271 14.566 1.00 97.94 83 PRO A C 1
ATOM 660 O O . PRO A 1 83 ? -19.261 -8.111 14.564 1.00 97.94 83 PRO A O 1
ATOM 663 N N . PHE A 1 84 ? -18.321 -9.833 13.486 1.00 98.00 84 PHE A N 1
ATOM 664 C CA . PHE A 1 84 ? -18.275 -9.256 12.147 1.00 98.00 84 PHE A CA 1
ATOM 665 C C . PHE A 1 84 ? -18.910 -10.236 11.162 1.00 98.00 84 PHE A C 1
ATOM 667 O O . PHE A 1 84 ? -18.512 -11.400 11.069 1.00 98.00 84 PHE A O 1
ATOM 674 N N . HIS A 1 85 ? -19.908 -9.755 10.428 1.00 96.94 85 HIS A N 1
ATOM 675 C CA . HIS A 1 85 ? -20.653 -10.552 9.463 1.00 96.94 85 HIS A CA 1
ATOM 676 C C . HIS A 1 85 ? -19.911 -10.550 8.125 1.00 96.94 85 HIS A C 1
ATOM 678 O O . HIS A 1 85 ? -19.826 -9.528 7.449 1.00 96.94 85 HIS A O 1
ATOM 684 N N . PHE A 1 86 ? -19.363 -11.702 7.744 1.00 92.38 86 PHE A N 1
ATOM 685 C CA . PHE A 1 86 ? -18.643 -11.897 6.493 1.00 92.38 86 PHE A CA 1
ATOM 686 C C . PHE A 1 86 ? -19.367 -12.930 5.631 1.00 92.38 86 PHE A C 1
ATOM 688 O O . PHE A 1 86 ? -19.320 -14.133 5.909 1.00 92.38 86 PHE A O 1
ATOM 695 N N . LYS A 1 87 ? -20.023 -12.459 4.562 1.00 92.88 87 LYS A N 1
ATOM 696 C CA . LYS A 1 87 ? -20.860 -13.277 3.669 1.00 92.88 87 LYS A CA 1
ATOM 697 C C . LYS A 1 87 ? -21.898 -14.072 4.477 1.00 92.88 87 LYS A C 1
ATOM 699 O O . LYS A 1 87 ? -22.791 -13.473 5.064 1.00 92.88 87 LYS A O 1
ATOM 704 N N . ASN A 1 88 ? -21.726 -15.391 4.564 1.00 94.50 88 ASN A N 1
ATOM 7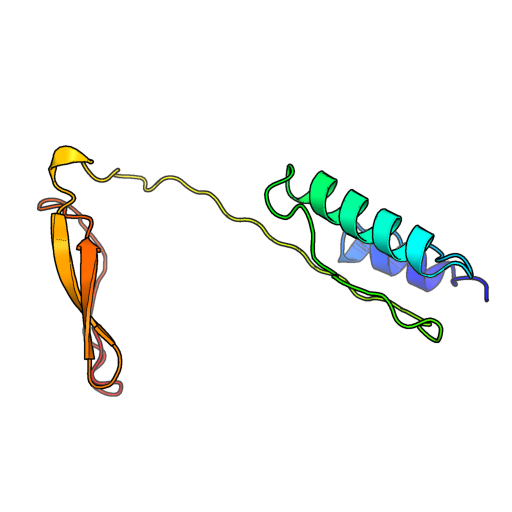05 C CA . ASN A 1 88 ? -22.623 -16.317 5.260 1.00 94.50 88 ASN A CA 1
ATOM 706 C C . ASN A 1 88 ? -22.044 -16.798 6.603 1.00 94.50 88 ASN A C 1
ATOM 708 O O . ASN A 1 88 ? -22.454 -17.829 7.124 1.00 94.50 88 ASN A O 1
ATOM 712 N N . SER A 1 89 ? -21.045 -16.097 7.139 1.00 96.44 89 SER A N 1
ATOM 713 C CA . SER A 1 89 ? -20.340 -16.476 8.363 1.00 96.44 89 SER A CA 1
ATOM 714 C C . SER A 1 89 ? -20.198 -15.292 9.311 1.00 96.44 89 SER A C 1
ATOM 716 O O . SER A 1 89 ? -20.257 -14.131 8.902 1.00 96.44 89 SER A O 1
ATOM 718 N N . VAL A 1 90 ? -19.995 -15.595 10.590 1.00 97.50 90 VAL A N 1
ATOM 719 C CA . VAL A 1 90 ? -19.700 -14.600 11.619 1.00 97.50 90 VAL A CA 1
ATOM 720 C C . VAL A 1 90 ? -18.337 -14.925 12.201 1.00 97.50 90 VAL A C 1
ATOM 722 O O . VAL A 1 90 ? -18.123 -16.017 12.723 1.00 97.50 90 VAL A O 1
ATOM 725 N N . ILE A 1 91 ? -17.420 -13.968 12.113 1.00 97.00 91 ILE A N 1
ATOM 726 C CA . ILE A 1 91 ? -16.091 -14.047 12.724 1.00 97.00 91 ILE A CA 1
ATOM 727 C C . ILE A 1 91 ? -15.998 -13.017 13.845 1.00 97.00 91 ILE A C 1
ATOM 729 O O . ILE A 1 91 ? -16.716 -12.023 13.825 1.00 97.00 91 ILE A O 1
ATOM 733 N N . LYS A 1 92 ? -15.129 -13.224 14.836 1.00 97.88 92 LYS A N 1
ATOM 734 C CA . LYS A 1 92 ? -14.856 -12.190 15.844 1.00 97.88 92 LYS A CA 1
ATOM 735 C C . LYS A 1 92 ? -13.627 -11.385 15.444 1.00 97.88 92 LYS A C 1
ATOM 737 O O . LYS A 1 92 ? -12.607 -11.973 15.094 1.00 97.88 92 LYS A O 1
ATOM 742 N N . VAL A 1 93 ? -13.708 -10.061 15.541 1.00 97.81 93 VAL A N 1
ATOM 743 C CA . VAL A 1 93 ? -12.605 -9.140 15.221 1.00 97.81 93 VAL A CA 1
ATOM 744 C C . VAL A 1 93 ? -12.384 -8.141 16.359 1.00 97.81 93 VAL A C 1
ATOM 746 O O . VAL A 1 93 ? -13.344 -7.804 17.054 1.00 97.81 93 VAL A O 1
ATOM 749 N N . PRO A 1 94 ? -11.153 -7.641 16.569 1.00 98.25 94 PRO A N 1
ATOM 750 C CA . PRO A 1 94 ? -10.892 -6.578 17.535 1.00 98.25 94 PRO A CA 1
ATOM 751 C C . PRO A 1 94 ? -11.504 -5.258 17.040 1.00 98.25 94 PRO A C 1
ATOM 753 O O . PRO A 1 94 ? -10.895 -4.512 16.276 1.00 98.25 94 PRO A O 1
ATOM 756 N N . MET A 1 95 ? -12.730 -4.972 17.470 1.00 97.81 95 MET A N 1
ATOM 757 C CA . MET A 1 95 ? -13.491 -3.791 17.081 1.00 97.81 95 MET A CA 1
ATOM 758 C C . MET A 1 95 ? -13.113 -2.603 17.964 1.00 97.81 95 MET A C 1
ATOM 760 O O . MET A 1 95 ? -13.240 -2.656 19.190 1.00 97.81 95 MET A O 1
ATOM 764 N N . MET A 1 96 ? -12.655 -1.514 17.345 1.00 96.00 96 MET A N 1
ATOM 765 C CA . MET A 1 96 ? -12.385 -0.256 18.044 1.00 96.00 96 MET A CA 1
ATOM 766 C C . MET A 1 96 ? -13.701 0.434 18.425 1.00 96.00 96 MET A C 1
ATOM 768 O O . MET A 1 96 ? -14.648 0.448 17.642 1.00 96.00 96 MET A O 1
ATOM 772 N N . ASN A 1 97 ? -13.764 1.051 19.609 1.00 92.88 97 ASN A N 1
ATOM 773 C CA . ASN A 1 97 ? -14.977 1.713 20.093 1.00 92.88 97 ASN A CA 1
ATOM 774 C C . ASN A 1 97 ? -14.688 3.125 20.626 1.00 92.88 97 ASN A C 1
ATOM 776 O O . ASN A 1 97 ? -13.731 3.341 21.373 1.00 92.88 97 ASN A O 1
ATOM 780 N N . SER A 1 98 ? -15.540 4.091 20.274 1.00 89.12 98 SER A N 1
ATOM 781 C CA . SER A 1 98 ? -15.526 5.440 20.845 1.00 89.12 98 SER A CA 1
ATOM 782 C C . SER A 1 98 ? -16.949 5.964 21.020 1.00 89.12 98 SER A C 1
ATOM 784 O O . SER A 1 98 ? -17.728 5.994 20.074 1.00 89.12 98 SER A O 1
ATOM 786 N N . LYS A 1 99 ? -17.278 6.423 22.235 1.00 77.06 99 LYS A N 1
ATOM 787 C CA . LYS A 1 99 ? -18.589 7.019 22.559 1.00 77.06 99 LYS A CA 1
ATOM 788 C C . LYS A 1 99 ? -18.709 8.492 22.147 1.00 77.06 99 LYS A C 1
ATOM 790 O O . LYS A 1 99 ? -19.813 9.018 22.095 1.00 77.06 99 LYS A O 1
ATOM 795 N N . LYS A 1 100 ? -17.585 9.176 21.915 1.00 69.00 100 LYS A N 1
ATOM 796 C CA . LYS A 1 100 ? -17.521 10.608 21.584 1.00 69.00 100 LYS A CA 1
ATOM 797 C C . LYS A 1 100 ? -16.670 10.785 20.335 1.00 69.00 100 LYS A C 1
ATOM 799 O O . LYS A 1 100 ? -15.482 11.077 20.432 1.00 69.00 100 LYS A O 1
ATOM 804 N N . TYR A 1 101 ? -17.278 10.584 19.172 1.00 74.81 101 TYR A N 1
ATOM 805 C CA . TYR A 1 101 ? -16.642 10.914 17.904 1.00 74.81 101 TYR A CA 1
ATOM 806 C C . TYR A 1 101 ? -17.649 11.625 16.998 1.00 74.81 101 TYR A C 1
ATOM 808 O O . TYR A 1 101 ? -18.539 10.969 16.457 1.00 74.81 101 TYR A O 1
ATOM 816 N N . PRO A 1 102 ? -17.557 12.957 16.837 1.00 75.44 102 PRO A N 1
ATOM 817 C CA . PRO A 1 102 ? -18.354 13.649 15.840 1.00 75.44 102 PRO A CA 1
ATOM 818 C C . PRO A 1 102 ? -17.820 13.263 14.455 1.00 75.44 102 PRO A C 1
ATOM 820 O O . PRO A 1 102 ? -16.800 13.778 14.002 1.00 75.44 102 PRO A O 1
ATOM 823 N N . VAL A 1 103 ? -18.483 12.303 13.811 1.00 86.12 103 VAL A N 1
ATOM 824 C CA . VAL A 1 103 ? -18.313 12.011 12.385 1.00 86.12 103 VAL A CA 1
ATOM 825 C C . VAL A 1 103 ? -19.513 12.554 11.623 1.00 86.12 103 VAL A C 1
ATOM 827 O O . VAL A 1 103 ? -20.660 12.364 12.040 1.00 86.12 103 VAL A O 1
ATOM 830 N N . ALA A 1 104 ? -19.247 13.205 10.493 1.00 89.62 104 ALA A N 1
ATOM 831 C CA . ALA A 1 104 ? -20.281 13.431 9.499 1.00 89.62 104 ALA A CA 1
ATOM 832 C C . ALA A 1 104 ? -20.737 12.061 8.984 1.00 89.62 104 ALA A C 1
ATOM 834 O O . ALA A 1 104 ? -19.918 11.258 8.543 1.00 89.62 104 ALA A O 1
ATOM 835 N N . HIS A 1 105 ? -22.028 11.783 9.102 1.00 89.81 105 HIS A N 1
ATOM 836 C CA . HIS A 1 105 ? -22.649 10.581 8.572 1.00 89.81 105 HIS A CA 1
ATOM 837 C C . HIS A 1 105 ? -24.052 10.938 8.096 1.00 89.81 105 HIS A C 1
ATOM 839 O O . HIS A 1 105 ? -24.690 11.835 8.646 1.00 89.81 105 HIS A O 1
ATOM 845 N N . PHE A 1 106 ? -24.525 10.234 7.081 1.00 93.88 106 PHE A N 1
ATOM 846 C CA . PHE A 1 106 ? -25.881 10.352 6.566 1.00 93.88 106 PHE A CA 1
ATOM 847 C C . PHE A 1 106 ? -26.318 8.982 6.056 1.00 93.88 106 PHE A C 1
ATOM 849 O O . PHE A 1 106 ? -25.521 8.054 6.027 1.00 93.88 106 PHE A O 1
ATOM 856 N N . ILE A 1 107 ? -27.591 8.837 5.709 1.00 96.00 107 ILE A N 1
ATOM 857 C CA . ILE A 1 107 ? -28.095 7.611 5.093 1.00 96.00 107 ILE A CA 1
ATOM 858 C C . ILE A 1 107 ? -28.426 7.944 3.649 1.00 96.00 107 ILE A C 1
ATOM 860 O O . ILE A 1 107 ? -29.240 8.832 3.391 1.00 96.00 107 ILE A O 1
ATOM 864 N N . ASP A 1 108 ? -27.808 7.229 2.720 1.00 96.81 108 ASP A N 1
ATOM 865 C CA . ASP A 1 108 ? -28.193 7.275 1.319 1.00 96.81 108 ASP A CA 1
ATOM 866 C C . ASP A 1 108 ? -29.354 6.299 1.098 1.00 96.81 108 ASP A C 1
ATOM 868 O O . ASP A 1 108 ? -29.201 5.077 1.188 1.00 96.81 108 ASP A O 1
ATOM 872 N N . GLN A 1 109 ? -30.541 6.846 0.834 1.00 96.31 109 GLN A N 1
ATOM 873 C CA . GLN A 1 109 ? -31.752 6.050 0.630 1.00 96.31 109 GLN A CA 1
ATOM 874 C C . GLN A 1 109 ? -31.723 5.257 -0.680 1.00 96.31 109 GLN A C 1
ATOM 876 O O . GLN A 1 109 ? -32.280 4.160 -0.736 1.00 96.31 109 GLN A O 1
ATOM 881 N N . THR A 1 110 ? -31.053 5.780 -1.708 1.00 97.19 110 THR A N 1
ATOM 882 C CA . THR A 1 110 ? -30.912 5.117 -3.009 1.00 97.19 110 THR A CA 1
ATOM 883 C C . THR A 1 110 ? -30.030 3.883 -2.866 1.00 97.19 110 THR A C 1
ATOM 885 O O . THR A 1 110 ? -30.366 2.808 -3.360 1.00 97.19 110 THR A O 1
ATOM 888 N N . LEU A 1 111 ? -28.920 4.025 -2.137 1.00 96.50 111 LEU A N 1
ATOM 889 C CA . LEU A 1 111 ? -27.946 2.955 -1.921 1.00 96.50 111 LEU A CA 1
ATOM 890 C C . LEU A 1 111 ? -28.294 2.040 -0.738 1.00 96.50 111 LEU A C 1
ATOM 892 O O . LEU A 1 111 ? -27.673 0.990 -0.585 1.00 96.50 111 LEU A O 1
ATOM 896 N N . LYS A 1 112 ? -29.280 2.418 0.090 1.00 95.31 112 LYS A N 1
ATOM 897 C CA . LYS A 1 112 ? -29.650 1.733 1.344 1.00 95.31 112 LYS A CA 1
ATOM 898 C C . LYS A 1 112 ? -28.441 1.531 2.267 1.00 95.31 112 LYS A C 1
ATOM 900 O O . LYS A 1 112 ? -28.291 0.481 2.891 1.00 95.31 112 LYS A O 1
ATOM 905 N N . ALA A 1 113 ? -27.583 2.544 2.343 1.00 92.75 113 ALA A N 1
ATOM 906 C CA . ALA A 1 113 ? -26.330 2.510 3.085 1.00 92.75 113 ALA A CA 1
ATOM 907 C C . ALA A 1 113 ? -26.226 3.700 4.046 1.00 92.75 113 ALA A C 1
ATOM 909 O O . ALA A 1 113 ? -26.798 4.763 3.801 1.00 92.75 113 ALA A O 1
ATOM 910 N N . LYS A 1 114 ? -25.505 3.493 5.150 1.00 85.19 114 LYS A N 1
ATOM 911 C CA . LYS A 1 114 ? -25.077 4.538 6.085 1.00 85.19 114 LYS A CA 1
ATOM 912 C C . LYS A 1 114 ? -23.625 4.912 5.800 1.00 85.19 114 LYS A C 1
ATOM 914 O O . LYS A 1 114 ? -22.874 3.985 5.426 1.00 85.19 114 LYS A O 1
#

Solvent-accessible surface area (backbone atoms only — not comparable to full-atom values): 7726 Å² total; per-residue (Å²): 134,86,82,56,66,70,58,42,51,49,35,37,74,77,65,76,36,72,86,77,90,75,70,97,46,40,67,64,40,41,51,52,49,21,52,50,44,12,63,76,35,76,57,76,44,58,67,83,66,93,75,53,67,84,82,67,87,79,83,88,84,87,84,87,80,89,87,83,79,62,95,73,72,72,53,72,91,51,42,41,78,37,84,40,82,52,93,94,43,76,46,73,41,82,40,79,47,73,97,82,69,98,66,95,79,61,70,45,76,90,76,73,42,111

Organism: Pan troglodytes (NCBI:txid9598)

Nearest PDB structures (foldseek):
  2oay-assembly1_A  TM=8.721E-01  e=2.964E-13  Homo sapiens
  5du3-assembly2_B  TM=9.322E-01  e=1.744E-12  Homo sapiens
  5ce0-assembly2_B  TM=9.233E-01  e=4.045E-06  synthetic construct
  5ce0-assembly1_A  TM=9.154E-01  e=4.963E-06  synthetic construct
  5cdx-assembly1_A  TM=9.245E-01  e=9.166E-06  synthetic construct

Foldseek 3Di:
DDDDVVVQVCCCVPPVDGDDDDDLDFVVRQCVVLVVLCVVAVNPRNHDDPGDDSPDDDDDDDHDDDDDADPDHFDLVQFDFDWDDDPPDTDTDRDTDDPDDDDDDDADPVVRGD

Radius of gyration: 22.53 Å; Cα contacts (8 Å, |Δi|>4): 97; chains: 1; bounding box: 51×33×53 Å

pLDDT: mean 92.85, std 5.52, range [62.12, 98.25]

Secondary structure (DSSP, 8-state):
-PPPHHHHHHHHHHHS-------S-HHHHHHHHHHHHHHHTTTSSS-S-S---TT---------------SS---GGG-EEEEEEETTEEEEEEE---S--------BTTTTB-

InterPro domains:
  IPR000215 Serpin family [PTHR11461] (2-110)
  IPR023796 Serpin domain [PF00079] (2-113)
  IPR036186 Serpin superfamily [SSF56574] (3-113)
  IPR042178 Serpin superfamily, domain 1 [G3DSA:3.30.497.10] (2-57)
  IPR042185 Serpin superfamily, domain 2 [G3DSA:2.30.39.10] (58-114)

Sequence (114 aa):
LAIRDTFVNASRTLYSSSPRVLSNNSDANLELINTWVAKNTNNKISRLLDSLPSDTRLVLLNAIYLSAKWKTTFDPKKTRMEPFHFKNSVIKVPMMNSKKYPVAHFIDQTLKAK